Protein AF-A0A5C8TY42-F1 (afdb_monomer)

Structure (mmCIF, N/CA/C/O backbone):
data_AF-A0A5C8TY42-F1
#
_entry.id   AF-A0A5C8TY42-F1
#
loop_
_atom_site.group_PDB
_atom_site.id
_atom_site.type_symbol
_atom_site.label_atom_id
_atom_site.label_alt_id
_atom_site.label_comp_id
_atom_site.label_asym_id
_atom_site.label_entity_id
_atom_site.label_seq_id
_atom_site.pdbx_PDB_ins_code
_atom_site.Cartn_x
_atom_site.Cartn_y
_atom_site.Cartn_z
_atom_site.occupancy
_atom_site.B_iso_or_equiv
_atom_site.auth_seq_id
_atom_site.auth_comp_id
_atom_site.auth_asym_id
_atom_site.auth_atom_id
_atom_site.pdbx_PDB_model_num
ATOM 1 N N . MET A 1 1 ? -44.301 -8.709 61.300 1.00 46.31 1 MET A N 1
ATOM 2 C CA . MET A 1 1 ? -43.090 -7.958 60.906 1.00 46.31 1 MET A CA 1
ATOM 3 C C . MET A 1 1 ? -42.100 -8.945 60.313 1.00 46.31 1 MET A C 1
ATOM 5 O O . MET A 1 1 ? -41.572 -9.723 61.085 1.00 46.31 1 MET A O 1
ATOM 9 N N . HIS A 1 2 ? -41.909 -8.982 58.994 1.00 41.03 2 HIS A N 1
ATOM 10 C CA . HIS A 1 2 ? -40.754 -9.615 58.337 1.00 41.03 2 HIS A CA 1
ATOM 11 C C . HIS A 1 2 ? -40.583 -8.913 56.986 1.00 41.03 2 HIS A C 1
ATOM 13 O O . HIS A 1 2 ? -41.325 -9.154 56.037 1.00 41.03 2 HIS A O 1
ATOM 19 N N . THR A 1 3 ? -39.679 -7.940 56.950 1.00 51.12 3 THR A N 1
ATOM 20 C CA . THR A 1 3 ? -39.299 -7.193 55.751 1.00 51.12 3 THR A CA 1
ATOM 21 C C . THR A 1 3 ? -38.342 -8.044 54.928 1.00 51.12 3 THR A C 1
ATOM 23 O O . THR A 1 3 ? -37.224 -8.316 55.360 1.00 51.12 3 THR A O 1
ATOM 26 N N . GLY A 1 4 ? -38.797 -8.478 53.752 1.00 46.44 4 GLY A N 1
ATOM 27 C CA . GLY A 1 4 ? -37.979 -9.177 52.766 1.00 46.44 4 GLY A CA 1
ATOM 28 C C . GLY A 1 4 ? -36.892 -8.257 52.217 1.00 46.44 4 GLY A C 1
ATOM 29 O O . GLY A 1 4 ? -37.176 -7.284 51.520 1.00 46.44 4 GLY A O 1
ATOM 30 N N . PHE A 1 5 ? -35.648 -8.574 52.556 1.00 51.56 5 PHE A N 1
ATOM 31 C CA . PHE A 1 5 ? -34.449 -7.902 52.078 1.00 51.56 5 PHE A CA 1
ATOM 32 C C . PHE A 1 5 ? -34.251 -8.255 50.594 1.00 51.56 5 PHE A C 1
ATOM 34 O O . PHE A 1 5 ? -33.936 -9.395 50.251 1.00 51.56 5 PHE A O 1
ATOM 41 N N . ARG A 1 6 ? -34.494 -7.297 49.690 1.00 51.44 6 ARG A N 1
ATOM 42 C CA . ARG A 1 6 ? -34.164 -7.444 48.266 1.00 51.44 6 ARG A CA 1
ATOM 43 C C . ARG A 1 6 ? -32.642 -7.442 48.127 1.00 51.44 6 ARG A C 1
ATOM 45 O O . ARG A 1 6 ? -32.003 -6.414 48.321 1.00 51.44 6 ARG A O 1
ATOM 52 N N . SER A 1 7 ? -32.090 -8.605 47.792 1.00 52.25 7 SER A N 1
ATOM 53 C CA . SER A 1 7 ? -30.709 -8.770 47.345 1.00 52.25 7 SER A CA 1
ATOM 54 C C . SER A 1 7 ? -30.483 -7.897 46.107 1.00 52.25 7 SER A C 1
ATOM 56 O O . SER A 1 7 ? -31.092 -8.108 45.056 1.00 52.25 7 SER A O 1
ATOM 58 N N . ILE A 1 8 ? -29.666 -6.860 46.271 1.00 55.47 8 ILE A N 1
ATOM 59 C CA . ILE A 1 8 ? -29.200 -6.005 45.185 1.00 55.47 8 ILE A CA 1
ATOM 60 C C . ILE A 1 8 ? -28.240 -6.872 44.376 1.00 55.47 8 ILE A C 1
ATOM 62 O O . ILE A 1 8 ? -27.205 -7.298 44.885 1.00 55.47 8 ILE A O 1
ATOM 66 N N . ARG A 1 9 ? -28.618 -7.181 43.133 1.00 53.31 9 ARG A N 1
ATOM 67 C CA . ARG A 1 9 ? -27.717 -7.799 42.161 1.00 53.31 9 ARG A CA 1
ATOM 68 C C . ARG A 1 9 ? -26.510 -6.875 42.011 1.00 53.31 9 ARG A C 1
ATOM 70 O O . ARG A 1 9 ? -26.625 -5.808 41.418 1.00 53.31 9 ARG A O 1
ATOM 77 N N . SER A 1 10 ? -25.384 -7.291 42.579 1.00 46.75 10 SER A N 1
ATOM 78 C CA . SER A 1 10 ? -24.060 -6.782 42.248 1.00 46.75 10 SER A CA 1
ATOM 79 C C . SER A 1 10 ? -23.792 -7.175 40.800 1.00 46.75 10 SER A C 1
ATOM 81 O O . SER A 1 10 ? -23.314 -8.269 40.529 1.00 46.75 10 SER A O 1
ATOM 83 N N . THR A 1 11 ? -24.212 -6.336 39.858 1.00 52.41 11 THR A N 1
ATOM 84 C CA . THR A 1 11 ? -23.783 -6.428 38.463 1.00 52.41 11 THR A CA 1
ATOM 85 C C . THR A 1 11 ? -22.274 -6.240 38.425 1.00 52.41 11 THR A C 1
ATOM 87 O O . THR A 1 11 ? -21.771 -5.190 38.821 1.00 52.41 11 THR A O 1
ATOM 90 N N . ASP A 1 12 ? -21.582 -7.291 37.996 1.00 50.72 12 ASP A N 1
ATOM 91 C CA . ASP A 1 12 ? -20.144 -7.378 37.772 1.00 50.72 12 ASP A CA 1
ATOM 92 C C . ASP A 1 12 ? -19.587 -6.151 37.034 1.00 50.72 12 ASP A C 1
ATOM 94 O O . ASP A 1 12 ? -19.553 -6.098 35.805 1.00 50.72 12 ASP A O 1
ATOM 98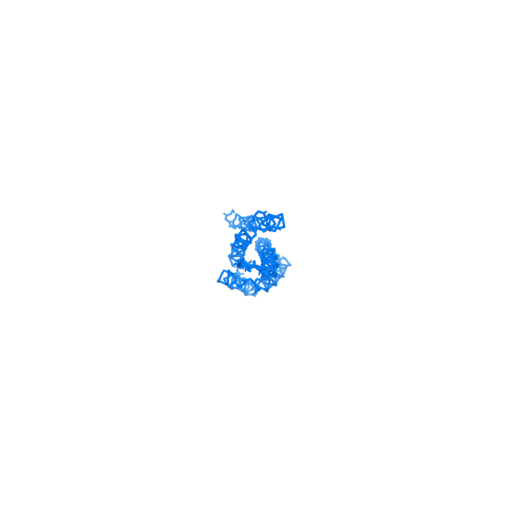 N N . MET A 1 13 ? -19.073 -5.170 37.778 1.00 50.69 13 MET A N 1
ATOM 99 C CA . MET A 1 13 ? -18.287 -4.074 37.194 1.00 50.69 13 MET A CA 1
ATOM 100 C C . MET A 1 13 ? -16.990 -4.582 36.543 1.00 50.69 13 MET A C 1
ATOM 102 O O . MET A 1 13 ? -16.458 -3.957 35.628 1.00 50.69 13 MET A O 1
ATOM 106 N N . THR A 1 14 ? -16.526 -5.763 36.948 1.00 52.53 14 THR A N 1
ATOM 107 C CA . THR A 1 14 ? -15.385 -6.480 36.370 1.00 52.53 14 THR A CA 1
ATOM 108 C C . THR A 1 14 ? -15.647 -6.963 34.937 1.00 52.53 14 THR A C 1
ATOM 110 O O . THR A 1 14 ? -14.724 -6.976 34.128 1.00 52.53 14 THR A O 1
ATOM 113 N N . SER A 1 15 ? -16.892 -7.313 34.588 1.00 54.25 15 SER A N 1
ATOM 114 C CA . SER A 1 15 ? -17.254 -7.787 33.240 1.00 54.25 15 SER A CA 1
ATOM 115 C C . SER A 1 15 ? -17.254 -6.650 32.210 1.00 54.25 15 SER A C 1
ATOM 117 O O . SER A 1 15 ? -16.733 -6.811 31.107 1.00 54.25 15 SER A O 1
ATOM 119 N N . VAL A 1 16 ? -17.758 -5.472 32.589 1.00 55.12 16 VAL A N 1
ATOM 120 C CA . VAL A 1 16 ? -17.840 -4.296 31.702 1.00 55.12 16 VAL A CA 1
ATOM 121 C C . VAL A 1 16 ? -16.464 -3.648 31.488 1.00 55.12 16 VAL A C 1
ATOM 123 O O . VAL A 1 16 ? -16.135 -3.235 30.375 1.00 55.12 16 VAL A O 1
ATOM 126 N N . ALA A 1 17 ? -15.618 -3.613 32.524 1.00 55.75 17 ALA A N 1
ATOM 127 C CA . ALA A 1 17 ? -14.243 -3.120 32.412 1.00 55.75 17 ALA A CA 1
ATOM 128 C C . ALA A 1 17 ? -13.348 -4.039 31.552 1.00 55.75 17 ALA A C 1
ATOM 130 O O . ALA A 1 17 ? -12.483 -3.552 30.825 1.00 55.75 17 ALA A O 1
ATOM 131 N N . SER A 1 18 ? -13.576 -5.360 31.593 1.00 57.09 18 SER A N 1
ATOM 132 C CA . SER A 1 18 ? -12.878 -6.327 30.730 1.00 57.09 18 SER A CA 1
ATOM 133 C C . SER A 1 18 ? -13.264 -6.153 29.258 1.00 57.09 18 SER A C 1
ATOM 135 O O . SER A 1 18 ? -12.388 -6.134 28.400 1.00 57.09 18 SER A O 1
ATOM 137 N N . SER A 1 19 ? -14.555 -5.941 28.976 1.00 66.81 19 SER A N 1
ATOM 138 C CA . SER A 1 19 ? -15.065 -5.719 27.615 1.00 66.81 19 SER A CA 1
ATOM 139 C C . SER A 1 19 ? -14.522 -4.434 26.978 1.00 66.81 19 SER A C 1
ATOM 141 O O . SER A 1 19 ? -14.170 -4.441 25.806 1.00 66.81 19 SER A O 1
ATOM 143 N N . THR A 1 20 ? -14.387 -3.344 27.738 1.00 74.12 20 THR A N 1
ATOM 144 C CA . THR A 1 20 ? -13.868 -2.059 27.220 1.00 74.12 20 THR A CA 1
ATOM 145 C C . THR A 1 20 ? -12.349 -2.042 27.040 1.00 74.12 20 THR A C 1
ATOM 147 O O . THR A 1 20 ? -11.831 -1.354 26.167 1.00 74.12 20 THR A O 1
ATOM 150 N N . ALA A 1 21 ? -11.590 -2.781 27.853 1.00 77.56 21 ALA A N 1
ATOM 151 C CA . ALA A 1 21 ? -10.150 -2.943 27.635 1.00 77.56 21 ALA A CA 1
ATOM 152 C C . ALA A 1 21 ? -9.840 -3.815 26.405 1.00 77.56 21 ALA A C 1
ATOM 154 O O . ALA A 1 21 ? -8.869 -3.553 25.696 1.00 77.56 21 ALA A O 1
ATOM 155 N N . GLU A 1 22 ? -10.664 -4.831 26.148 1.00 81.38 22 GLU A N 1
ATOM 156 C CA . GLU A 1 22 ? -10.547 -5.692 24.973 1.00 81.38 22 GLU A CA 1
ATOM 157 C C . GLU A 1 22 ? -10.923 -4.952 23.684 1.00 81.38 22 GLU A C 1
ATOM 159 O O . GLU A 1 22 ? -10.136 -4.976 22.740 1.00 81.38 22 GLU A O 1
ATOM 164 N N . CYS A 1 23 ? -12.031 -4.197 23.675 1.00 79.56 23 CYS A N 1
ATOM 165 C CA . CYS A 1 23 ? -12.398 -3.321 22.553 1.00 79.56 23 CYS A CA 1
ATOM 166 C C . CYS A 1 23 ? -11.260 -2.356 22.179 1.00 79.56 23 CYS A C 1
ATOM 168 O O . CYS A 1 23 ? -10.870 -2.324 21.013 1.00 79.56 23 CYS A O 1
ATOM 170 N N . ARG A 1 24 ? -10.639 -1.700 23.171 1.00 79.88 24 ARG A N 1
ATOM 171 C CA . ARG A 1 24 ? -9.480 -0.807 22.964 1.00 79.88 24 ARG A CA 1
ATOM 172 C C . ARG A 1 24 ? -8.287 -1.500 22.341 1.00 79.88 24 ARG A C 1
ATOM 174 O O . ARG A 1 24 ? -7.649 -0.960 21.443 1.00 79.88 24 ARG A O 1
ATOM 181 N N . ARG A 1 25 ? -7.960 -2.702 22.819 1.00 85.38 25 ARG A N 1
ATOM 182 C CA . ARG A 1 25 ? -6.831 -3.467 22.279 1.00 85.38 25 ARG A CA 1
ATOM 183 C C . ARG A 1 25 ? -7.065 -3.832 20.817 1.00 85.38 25 ARG A C 1
ATOM 185 O O . ARG A 1 25 ? -6.138 -3.750 20.020 1.00 85.38 25 ARG A O 1
ATOM 192 N N . VAL A 1 26 ? -8.286 -4.232 20.476 1.00 86.38 26 VAL A N 1
ATOM 193 C CA . VAL A 1 26 ? -8.629 -4.583 19.099 1.00 86.38 26 VAL A CA 1
ATOM 194 C C . VAL A 1 26 ? -8.660 -3.335 18.213 1.00 86.38 26 VAL A C 1
ATOM 196 O O . VAL A 1 26 ? -8.085 -3.371 17.133 1.00 86.38 26 VAL A O 1
ATOM 199 N N . ALA A 1 27 ? -9.225 -2.213 18.669 1.00 84.81 27 ALA A N 1
ATOM 200 C CA . ALA A 1 27 ? -9.188 -0.949 17.928 1.00 84.81 27 ALA A CA 1
ATOM 201 C C . ALA A 1 27 ? -7.747 -0.501 17.628 1.00 84.81 27 ALA A C 1
ATOM 203 O O . ALA A 1 27 ? -7.421 -0.215 16.480 1.00 84.81 27 ALA A O 1
ATOM 204 N N . ALA A 1 28 ? -6.852 -0.556 18.619 1.00 86.00 28 ALA A N 1
ATOM 205 C CA . ALA A 1 28 ? -5.435 -0.250 18.422 1.00 86.00 28 ALA A CA 1
ATOM 206 C C . ALA A 1 28 ? -4.759 -1.175 17.391 1.00 86.00 28 ALA A C 1
ATOM 208 O O . ALA A 1 28 ? -3.951 -0.714 16.589 1.00 86.00 28 ALA A O 1
ATOM 209 N N . ALA A 1 29 ? -5.109 -2.465 17.368 1.00 89.69 29 ALA A N 1
ATOM 210 C CA . ALA A 1 29 ? -4.597 -3.385 16.354 1.00 89.69 29 ALA A CA 1
ATOM 211 C C . ALA A 1 29 ? -5.100 -3.044 14.942 1.00 89.69 29 ALA A C 1
ATOM 213 O O . ALA A 1 29 ? -4.344 -3.155 13.984 1.00 89.69 29 ALA A O 1
ATOM 214 N N . HIS A 1 30 ? -6.344 -2.574 14.806 1.00 89.44 30 HIS A N 1
ATOM 215 C CA . HIS A 1 30 ? -6.851 -2.083 13.525 1.00 89.44 30 HIS A CA 1
ATOM 216 C C . HIS A 1 30 ? -6.116 -0.832 13.038 1.00 89.44 30 HIS A C 1
ATOM 218 O O . HIS A 1 30 ? -5.870 -0.722 11.842 1.00 89.44 30 HIS A O 1
ATOM 224 N N . VAL A 1 31 ? -5.735 0.084 13.934 1.00 88.31 31 VAL A N 1
ATOM 225 C CA . VAL A 1 31 ? -4.924 1.261 13.566 1.00 88.31 31 VAL A CA 1
ATOM 226 C C . VAL A 1 31 ? -3.572 0.838 13.034 1.00 88.31 31 VAL A C 1
ATOM 228 O O . VAL A 1 31 ? -3.135 1.323 11.994 1.00 88.31 31 VAL A O 1
ATOM 231 N N . GLU A 1 32 ? -2.906 -0.069 13.745 1.00 91.50 32 GLU A N 1
ATOM 232 C CA . GLU A 1 32 ? -1.592 -0.536 13.331 1.00 91.50 32 GLU A CA 1
ATOM 233 C C . GLU A 1 32 ? -1.671 -1.252 11.980 1.00 91.50 32 GLU A C 1
ATOM 235 O O . GLU A 1 32 ? -0.927 -0.911 11.065 1.00 91.50 32 GLU A O 1
ATOM 240 N N . ALA A 1 33 ? -2.650 -2.141 11.797 1.00 91.31 33 ALA A N 1
ATOM 241 C CA . ALA A 1 33 ? -2.915 -2.775 10.509 1.00 91.31 33 ALA A CA 1
ATOM 242 C C . ALA A 1 33 ? -3.180 -1.745 9.394 1.00 91.31 33 ALA A C 1
ATOM 244 O O . ALA A 1 33 ? -2.586 -1.828 8.319 1.00 91.31 33 ALA 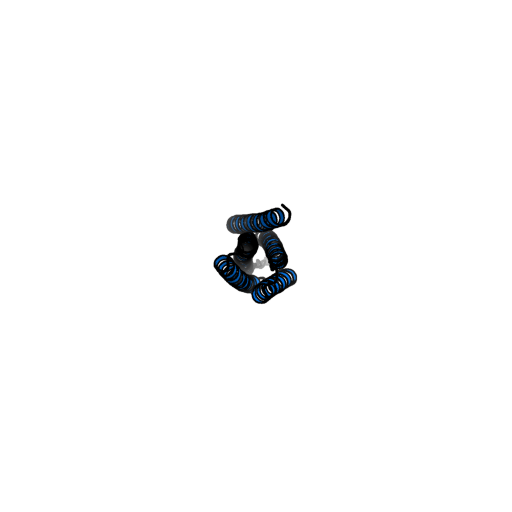A O 1
ATOM 245 N N . ALA A 1 34 ? -4.014 -0.732 9.651 1.00 89.25 34 ALA A N 1
ATOM 246 C CA . ALA A 1 34 ? -4.295 0.350 8.708 1.00 89.25 34 ALA A CA 1
ATOM 247 C C . ALA A 1 34 ? -3.022 1.115 8.303 1.00 89.25 34 ALA A C 1
ATOM 249 O O . ALA A 1 34 ? -2.806 1.376 7.120 1.00 89.25 34 ALA A O 1
ATOM 250 N N . ARG A 1 35 ? -2.149 1.440 9.263 1.00 90.31 35 ARG A N 1
ATOM 251 C CA . ARG A 1 35 ? -0.872 2.119 8.997 1.00 90.31 35 ARG A CA 1
ATOM 252 C C . ARG A 1 35 ? 0.063 1.273 8.145 1.00 90.31 35 ARG A C 1
ATOM 254 O O . ARG A 1 35 ? 0.606 1.789 7.172 1.00 90.31 35 ARG A O 1
ATOM 261 N N . GLN A 1 36 ? 0.234 -0.002 8.492 1.00 94.19 36 GLN A N 1
ATOM 262 C CA . GLN A 1 36 ? 1.1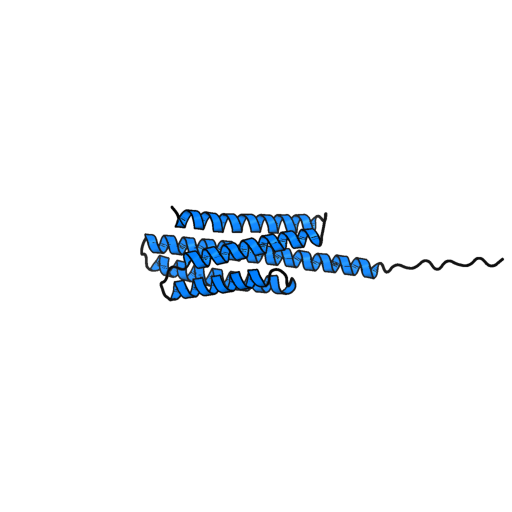27 -0.893 7.752 1.00 94.19 36 GLN A CA 1
ATOM 263 C C . GLN A 1 36 ? 0.611 -1.139 6.331 1.00 94.19 36 GLN A C 1
ATOM 265 O O . GLN A 1 36 ? 1.377 -1.094 5.374 1.00 94.19 36 GLN A O 1
ATOM 270 N N . HIS A 1 37 ? -0.704 -1.295 6.157 1.00 92.06 37 HIS A N 1
ATOM 271 C CA . HIS A 1 37 ? -1.302 -1.390 4.827 1.00 92.06 37 HIS A CA 1
ATOM 272 C C . HIS A 1 37 ? -1.139 -0.099 4.012 1.00 92.06 37 HIS A C 1
ATOM 274 O O . HIS A 1 37 ? -0.872 -0.178 2.817 1.00 92.06 37 HIS A O 1
ATOM 280 N N . ALA A 1 38 ? -1.225 1.083 4.625 1.00 90.44 38 ALA A N 1
ATOM 281 C CA . ALA A 1 38 ? -0.933 2.328 3.917 1.00 90.44 38 ALA A CA 1
ATOM 282 C C . ALA A 1 38 ? 0.543 2.442 3.511 1.00 90.44 38 ALA A C 1
ATOM 284 O O . ALA A 1 38 ? 0.827 2.833 2.386 1.00 90.44 38 ALA A O 1
ATOM 285 N N . ALA A 1 39 ? 1.475 2.054 4.387 1.00 91.00 39 ALA A N 1
ATOM 286 C CA . ALA A 1 39 ? 2.901 2.026 4.061 1.00 91.00 39 ALA A CA 1
ATOM 287 C C . ALA A 1 39 ? 3.207 1.060 2.901 1.00 91.00 39 ALA A C 1
ATOM 289 O O . ALA A 1 39 ? 3.965 1.407 1.999 1.00 91.00 39 ALA A O 1
ATOM 290 N N . ALA A 1 40 ? 2.571 -0.115 2.879 1.00 92.06 40 ALA A N 1
ATOM 291 C CA . ALA A 1 40 ? 2.684 -1.058 1.768 1.00 92.06 40 ALA A CA 1
ATOM 292 C C . ALA A 1 40 ? 2.099 -0.493 0.461 1.00 92.06 40 ALA A C 1
ATOM 294 O O . ALA A 1 40 ? 2.696 -0.659 -0.601 1.00 92.06 40 ALA A O 1
ATOM 295 N N . ALA A 1 41 ? 0.963 0.212 0.522 1.00 89.62 41 ALA A N 1
ATOM 296 C CA . ALA A 1 41 ? 0.388 0.869 -0.651 1.00 89.62 41 ALA A CA 1
ATOM 297 C C . ALA A 1 41 ? 1.313 1.956 -1.223 1.00 89.62 41 ALA A C 1
ATOM 299 O O . ALA A 1 41 ? 1.537 1.977 -2.434 1.00 89.62 41 ALA A O 1
ATOM 300 N N . ASP A 1 42 ? 1.876 2.806 -0.358 1.00 90.56 42 ASP A N 1
ATOM 301 C CA . ASP A 1 42 ? 2.833 3.850 -0.739 1.00 90.56 42 ASP A CA 1
ATOM 302 C C . ASP A 1 42 ? 4.092 3.222 -1.369 1.00 90.56 42 ASP A C 1
ATOM 304 O O . ASP A 1 42 ? 4.517 3.638 -2.444 1.00 90.56 42 ASP A O 1
ATOM 308 N N . ALA A 1 43 ? 4.637 2.158 -0.764 1.00 93.00 43 ALA A N 1
ATOM 309 C CA . ALA A 1 43 ? 5.806 1.451 -1.289 1.00 93.00 43 ALA A CA 1
ATOM 310 C C . ALA A 1 43 ? 5.552 0.840 -2.678 1.00 93.00 43 ALA A C 1
ATOM 312 O O . ALA A 1 43 ? 6.390 0.959 -3.570 1.00 93.00 43 ALA A O 1
ATOM 313 N N . HIS A 1 44 ? 4.382 0.231 -2.895 1.00 92.38 44 HIS A N 1
ATOM 314 C CA . HIS A 1 44 ? 4.008 -0.287 -4.211 1.00 92.38 44 HIS A CA 1
ATOM 315 C C . HIS 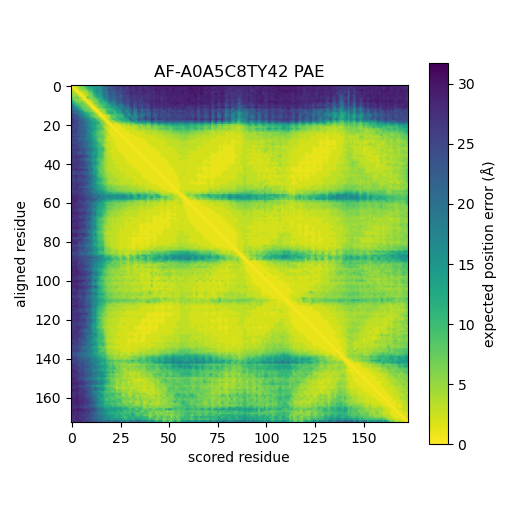A 1 44 ? 3.826 0.815 -5.258 1.00 92.38 44 HIS A C 1
ATOM 317 O O . HIS A 1 44 ? 4.213 0.621 -6.410 1.00 92.38 44 HIS A O 1
ATOM 323 N N . ALA A 1 45 ? 3.270 1.968 -4.879 1.00 89.81 45 ALA A N 1
ATOM 324 C CA . ALA A 1 45 ? 3.167 3.106 -5.784 1.00 89.81 45 ALA A CA 1
ATOM 325 C C . ALA A 1 45 ? 4.554 3.624 -6.191 1.00 89.81 45 ALA A C 1
ATOM 327 O O . ALA A 1 45 ? 4.819 3.761 -7.385 1.00 89.81 45 ALA A O 1
ATOM 328 N N . THR A 1 46 ? 5.463 3.806 -5.226 1.00 90.88 46 THR A N 1
ATOM 329 C CA . THR A 1 46 ? 6.851 4.211 -5.490 1.00 90.88 46 THR A CA 1
ATOM 330 C C . THR A 1 46 ? 7.583 3.204 -6.376 1.00 90.88 46 THR A C 1
ATOM 332 O O . THR A 1 46 ? 8.203 3.603 -7.357 1.00 90.88 46 THR A O 1
ATOM 335 N N . ALA A 1 47 ? 7.473 1.899 -6.104 1.00 91.69 47 ALA A N 1
ATOM 336 C CA . ALA A 1 47 ? 8.111 0.877 -6.934 1.00 91.69 47 ALA A CA 1
ATOM 337 C C . ALA A 1 47 ? 7.635 0.949 -8.397 1.00 91.69 47 ALA A C 1
ATOM 339 O O . ALA A 1 47 ? 8.435 0.874 -9.329 1.00 91.69 47 ALA A O 1
ATOM 340 N N . ALA A 1 48 ? 6.337 1.155 -8.622 1.00 89.12 48 ALA A N 1
ATOM 341 C CA . ALA A 1 48 ? 5.796 1.275 -9.970 1.00 89.12 48 ALA A CA 1
ATOM 342 C C . ALA A 1 48 ? 6.224 2.566 -10.695 1.00 89.12 48 ALA A C 1
ATOM 344 O O . ALA A 1 48 ? 6.441 2.531 -11.909 1.00 89.12 48 ALA A O 1
ATOM 345 N N . GLU A 1 49 ? 6.361 3.684 -9.974 1.00 89.38 49 GLU A N 1
ATOM 346 C CA . GLU A 1 49 ? 6.930 4.932 -10.504 1.00 89.38 49 GLU A CA 1
ATOM 347 C C . GLU A 1 49 ? 8.392 4.733 -10.920 1.00 89.38 49 GLU A C 1
ATOM 349 O O . GLU A 1 49 ? 8.755 5.057 -12.050 1.00 89.38 49 GLU A O 1
ATOM 354 N N . MET A 1 50 ? 9.202 4.093 -10.074 1.00 91.44 50 MET A N 1
ATOM 355 C CA . MET A 1 50 ? 10.601 3.791 -10.391 1.00 91.44 50 MET A CA 1
ATOM 356 C C . MET A 1 50 ? 10.725 2.877 -11.616 1.00 91.44 50 MET A C 1
ATOM 358 O O . MET A 1 50 ? 11.553 3.129 -12.486 1.00 91.44 50 MET A O 1
ATOM 362 N N . HIS A 1 51 ? 9.855 1.869 -11.764 1.00 90.19 51 HIS A N 1
ATOM 363 C CA . HIS A 1 51 ? 9.807 1.035 -12.977 1.00 90.19 51 HIS A CA 1
ATOM 364 C C . HIS A 1 51 ? 9.423 1.824 -14.235 1.00 90.19 51 HIS A C 1
ATOM 366 O O . HIS A 1 51 ? 9.899 1.526 -15.334 1.00 90.19 51 HIS A O 1
ATOM 372 N N . PHE A 1 52 ? 8.566 2.838 -14.107 1.00 88.25 52 PHE A N 1
ATOM 373 C CA . PHE A 1 52 ? 8.228 3.724 -15.218 1.00 88.25 52 PHE A CA 1
ATOM 374 C C . PHE A 1 52 ? 9.414 4.602 -15.627 1.00 88.25 52 PHE A C 1
ATOM 376 O O . PHE A 1 52 ? 9.727 4.667 -16.818 1.00 88.25 52 PHE A O 1
ATOM 383 N N . GLU A 1 53 ? 10.088 5.226 -14.662 1.00 88.50 53 GLU A N 1
ATOM 384 C CA . GLU A 1 53 ? 11.280 6.053 -14.885 1.00 88.50 53 GLU A CA 1
ATOM 385 C C . GLU A 1 53 ? 12.419 5.227 -15.495 1.00 88.50 53 GLU A C 1
ATOM 387 O O . GLU A 1 53 ? 12.922 5.548 -16.576 1.00 88.50 53 GLU A O 1
ATOM 392 N N . ALA A 1 54 ? 12.731 4.079 -14.887 1.00 88.75 54 ALA A N 1
ATOM 393 C CA . ALA A 1 54 ? 13.769 3.168 -15.352 1.00 88.75 54 ALA A CA 1
ATOM 394 C C . ALA A 1 54 ? 13.529 2.690 -16.792 1.00 88.75 54 ALA A C 1
ATOM 396 O O . ALA A 1 54 ? 14.477 2.461 -17.551 1.00 88.75 54 ALA A O 1
ATOM 397 N N . ARG A 1 55 ? 12.264 2.522 -17.202 1.00 86.12 55 ARG A N 1
ATOM 398 C CA . ARG A 1 55 ? 11.910 2.121 -18.570 1.00 86.12 55 ARG A CA 1
ATOM 399 C C . ARG A 1 55 ? 12.027 3.267 -19.578 1.00 86.12 55 ARG A C 1
ATOM 401 O O . ARG A 1 55 ? 12.344 2.993 -20.736 1.00 86.12 55 ARG A O 1
ATOM 408 N N . GLN A 1 56 ? 11.752 4.510 -19.182 1.00 85.25 56 GLN A N 1
ATOM 409 C CA . GLN A 1 56 ? 11.891 5.672 -20.069 1.00 85.25 56 GLN A CA 1
ATOM 410 C C . GLN A 1 56 ? 13.351 5.983 -20.384 1.00 85.25 56 GLN A C 1
ATOM 412 O O . GLN A 1 56 ? 13.689 6.207 -21.548 1.00 85.25 56 GLN A O 1
ATOM 417 N N . ASP A 1 57 ? 14.203 5.954 -19.362 1.00 82.81 57 ASP A N 1
ATOM 418 C CA . ASP A 1 57 ? 15.610 6.322 -19.502 1.00 82.81 57 ASP A CA 1
ATOM 419 C C . ASP A 1 57 ? 16.466 5.155 -20.014 1.00 82.81 57 ASP A C 1
ATOM 421 O O . ASP A 1 57 ? 17.506 5.367 -20.644 1.00 82.81 57 ASP A O 1
ATOM 425 N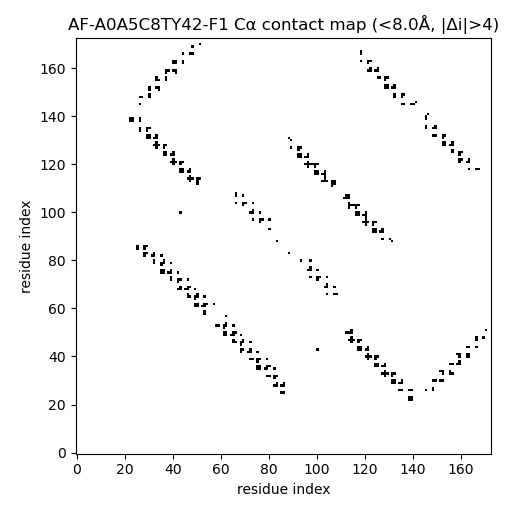 N . GLY A 1 58 ? 16.010 3.913 -19.801 1.00 80.75 58 GLY A N 1
ATOM 426 C CA . GLY A 1 58 ? 16.732 2.703 -20.198 1.00 80.75 58 GLY A CA 1
ATOM 427 C C . GLY A 1 58 ? 18.052 2.513 -19.445 1.00 80.75 58 GLY A C 1
ATOM 428 O O . GLY A 1 58 ? 18.922 1.779 -19.920 1.00 80.75 58 GLY A O 1
ATOM 429 N N . ASP A 1 59 ? 18.211 3.192 -18.307 1.00 90.12 59 ASP A N 1
ATOM 430 C CA . ASP A 1 59 ? 19.380 3.109 -17.440 1.00 90.12 59 ASP A CA 1
ATOM 431 C C . ASP A 1 59 ? 19.338 1.811 -16.622 1.00 90.12 59 ASP A C 1
ATOM 433 O O . ASP A 1 59 ? 18.354 1.512 -15.945 1.00 90.12 59 ASP A O 1
ATOM 437 N N . ALA A 1 60 ? 20.414 1.029 -16.695 1.00 87.12 60 ALA A N 1
ATOM 438 C CA . ALA A 1 60 ? 20.530 -0.227 -15.967 1.00 87.12 60 ALA A CA 1
ATOM 439 C C . ALA A 1 60 ? 20.597 -0.018 -14.447 1.00 87.12 60 ALA A C 1
ATOM 441 O O . ALA A 1 60 ? 20.121 -0.878 -13.708 1.00 87.12 60 ALA A O 1
ATOM 442 N N . ASP A 1 61 ? 21.142 1.110 -13.986 1.00 92.38 61 ASP A N 1
ATOM 443 C CA . ASP A 1 61 ? 21.210 1.420 -12.558 1.00 92.38 61 ASP A CA 1
ATOM 444 C C . ASP A 1 61 ? 19.801 1.724 -12.019 1.00 92.38 61 ASP A C 1
ATOM 446 O O . ASP A 1 61 ? 19.407 1.179 -10.990 1.00 92.38 61 ASP A O 1
ATOM 450 N N . LEU A 1 62 ? 18.977 2.459 -12.780 1.00 89.94 62 LEU A N 1
ATOM 451 C CA . LEU A 1 62 ? 17.570 2.705 -12.426 1.00 89.94 62 LEU A CA 1
ATOM 452 C C . LEU A 1 62 ? 16.725 1.422 -12.433 1.00 89.94 62 LEU A C 1
ATOM 454 O O . LEU A 1 62 ? 15.806 1.284 -11.630 1.00 89.94 62 LEU A O 1
ATOM 458 N N . GLN A 1 63 ? 17.027 0.464 -13.316 1.00 90.00 63 GLN A N 1
ATOM 459 C CA . GLN A 1 63 ? 16.348 -0.839 -13.324 1.00 90.00 63 GLN A CA 1
ATOM 460 C C . GLN A 1 63 ? 16.649 -1.644 -12.053 1.00 90.00 63 GLN A C 1
ATOM 462 O O . GLN A 1 63 ? 15.744 -2.266 -11.500 1.00 90.00 63 GLN A O 1
ATOM 467 N N . LEU A 1 64 ? 17.895 -1.608 -11.568 1.00 91.94 64 LEU A N 1
ATOM 468 C CA . LEU A 1 64 ? 18.268 -2.240 -10.300 1.00 91.94 64 LEU A CA 1
ATOM 469 C C . LEU A 1 64 ? 17.581 -1.553 -9.113 1.00 91.94 64 LEU A C 1
ATOM 471 O O . LEU A 1 64 ? 17.013 -2.235 -8.265 1.00 91.94 64 LEU A O 1
ATOM 475 N N . GLU A 1 65 ? 17.553 -0.219 -9.086 1.00 95.06 65 GLU A N 1
ATOM 476 C CA . GLU A 1 65 ? 16.852 0.533 -8.036 1.00 95.06 65 GLU A CA 1
ATOM 477 C C . GLU A 1 65 ? 15.341 0.234 -8.017 1.00 95.06 65 GLU A C 1
ATOM 479 O O . GLU A 1 65 ? 14.749 0.070 -6.950 1.00 95.06 65 GLU A O 1
ATOM 484 N N . ALA A 1 66 ? 14.707 0.099 -9.187 1.00 91.31 66 ALA A N 1
ATOM 485 C CA . ALA A 1 66 ? 13.297 -0.276 -9.288 1.00 91.31 66 ALA A CA 1
ATOM 486 C C . ALA A 1 66 ? 13.029 -1.719 -8.809 1.00 91.31 66 ALA A C 1
ATOM 488 O O . ALA A 1 66 ? 11.996 -1.997 -8.187 1.00 91.31 66 ALA A O 1
ATOM 489 N N . GLN A 1 67 ? 13.959 -2.647 -9.056 1.00 92.69 67 GLN A N 1
ATOM 490 C CA . GLN A 1 67 ? 13.893 -4.010 -8.517 1.00 92.69 67 GLN A CA 1
ATOM 491 C C . GLN A 1 67 ? 14.023 -4.023 -6.988 1.00 92.69 67 GLN A C 1
ATOM 493 O O . GLN A 1 67 ? 13.208 -4.663 -6.322 1.00 92.69 67 GLN A O 1
ATOM 498 N N . ASP A 1 68 ? 14.969 -3.267 -6.427 1.00 95.38 68 ASP A N 1
ATOM 499 C CA . ASP A 1 68 ? 15.127 -3.130 -4.974 1.00 95.38 68 ASP A CA 1
ATOM 500 C C . ASP A 1 68 ? 13.851 -2.556 -4.332 1.00 95.38 68 ASP A C 1
ATOM 502 O O . ASP A 1 68 ? 13.339 -3.107 -3.355 1.00 95.38 68 ASP A O 1
ATOM 506 N N . ALA A 1 69 ? 13.248 -1.532 -4.946 1.00 93.88 69 ALA A N 1
ATOM 507 C CA . ALA A 1 69 ? 11.968 -0.980 -4.500 1.00 93.88 69 ALA A CA 1
ATOM 508 C C . ALA A 1 69 ? 10.820 -2.008 -4.542 1.00 93.88 69 ALA A C 1
ATOM 510 O O . ALA A 1 69 ? 9.921 -1.984 -3.698 1.00 93.88 69 ALA A O 1
ATOM 511 N N . SER A 1 70 ? 10.854 -2.945 -5.495 1.00 93.62 70 SER A N 1
ATOM 512 C CA . SER A 1 70 ? 9.867 -4.031 -5.588 1.00 93.62 70 SER A CA 1
ATOM 513 C C . SER A 1 70 ? 10.000 -5.004 -4.415 1.00 93.62 70 SER A C 1
ATOM 515 O O . SER A 1 70 ? 8.993 -5.399 -3.820 1.00 93.62 70 SER A O 1
ATOM 517 N N . ALA A 1 71 ? 11.237 -5.359 -4.053 1.00 94.19 71 ALA A N 1
ATOM 518 C CA . ALA A 1 71 ? 11.527 -6.211 -2.904 1.00 94.19 71 ALA A CA 1
ATOM 519 C C . ALA A 1 71 ? 11.126 -5.536 -1.581 1.00 94.19 71 ALA A C 1
ATOM 521 O O . ALA A 1 71 ? 10.500 -6.170 -0.726 1.00 94.19 71 ALA A O 1
ATOM 522 N N . ASP A 1 72 ? 11.408 -4.240 -1.439 1.00 96.56 72 ASP A N 1
ATOM 523 C CA . ASP A 1 72 ? 10.991 -3.453 -0.278 1.00 96.56 72 ASP A CA 1
ATOM 524 C C . ASP A 1 72 ? 9.464 -3.403 -0.153 1.00 96.56 72 ASP A C 1
ATOM 526 O O . ASP A 1 72 ? 8.923 -3.639 0.930 1.00 96.56 72 ASP A O 1
ATOM 530 N N . ALA A 1 73 ? 8.743 -3.173 -1.254 1.00 92.94 73 ALA A N 1
ATOM 531 C CA . ALA A 1 73 ? 7.282 -3.167 -1.251 1.00 92.94 73 ALA A CA 1
ATOM 532 C C . ALA A 1 73 ? 6.687 -4.534 -0.855 1.00 92.94 73 ALA A C 1
ATOM 534 O O . ALA A 1 73 ? 5.724 -4.599 -0.083 1.00 92.94 73 ALA A O 1
ATOM 535 N N . ALA A 1 74 ? 7.291 -5.640 -1.301 1.00 93.69 74 ALA A N 1
ATOM 536 C CA . ALA A 1 74 ? 6.903 -6.982 -0.866 1.00 93.69 74 ALA A CA 1
ATOM 537 C C . ALA A 1 74 ? 7.168 -7.211 0.635 1.00 93.69 74 ALA A C 1
ATOM 539 O O . ALA A 1 74 ? 6.329 -7.781 1.337 1.00 93.69 74 ALA A O 1
ATOM 540 N N . ALA A 1 75 ? 8.285 -6.712 1.172 1.00 95.06 75 ALA A N 1
ATOM 541 C CA . ALA A 1 75 ? 8.569 -6.781 2.606 1.00 95.06 75 ALA A CA 1
ATOM 542 C C . ALA A 1 75 ? 7.566 -5.958 3.442 1.00 95.06 75 ALA A C 1
ATOM 544 O O . ALA A 1 75 ? 7.100 -6.416 4.493 1.00 95.06 75 ALA A O 1
ATOM 545 N N . GLN A 1 76 ? 7.174 -4.773 2.957 1.00 95.50 76 GLN A N 1
ATOM 546 C CA . GLN A 1 76 ? 6.107 -3.974 3.573 1.00 95.50 76 GLN A CA 1
ATOM 547 C C . GLN A 1 76 ? 4.763 -4.708 3.536 1.00 95.50 76 GLN A C 1
ATOM 549 O O . GLN A 1 76 ? 4.035 -4.712 4.529 1.00 95.50 76 GLN A O 1
ATOM 554 N N . THR A 1 77 ? 4.458 -5.405 2.439 1.00 94.56 77 THR A N 1
ATOM 555 C CA . THR A 1 77 ? 3.270 -6.264 2.343 1.00 94.56 77 THR A CA 1
ATOM 556 C C . THR A 1 77 ? 3.279 -7.360 3.405 1.00 94.56 77 THR A C 1
ATOM 558 O O . THR A 1 77 ? 2.275 -7.538 4.098 1.00 94.56 77 THR A O 1
ATOM 561 N N . GLY A 1 78 ? 4.410 -8.047 3.599 1.00 94.19 78 GLY A N 1
ATOM 562 C CA . GLY A 1 78 ? 4.577 -9.034 4.672 1.00 94.19 78 GLY A CA 1
ATOM 563 C C . GLY A 1 78 ? 4.297 -8.444 6.058 1.00 94.19 78 GLY A C 1
ATOM 564 O O . GLY A 1 78 ? 3.503 -8.994 6.819 1.00 94.19 78 GLY A O 1
ATOM 565 N N . THR A 1 79 ? 4.852 -7.264 6.337 1.00 95.44 79 THR A N 1
ATOM 566 C CA . THR A 1 79 ? 4.639 -6.544 7.606 1.00 95.44 79 THR A CA 1
ATOM 567 C C . THR A 1 79 ? 3.166 -6.175 7.812 1.00 95.44 79 THR A C 1
ATOM 569 O O . THR A 1 79 ? 2.619 -6.320 8.907 1.00 95.44 79 THR A O 1
ATOM 572 N N . ALA A 1 80 ? 2.485 -5.740 6.752 1.00 93.06 80 ALA A N 1
ATOM 573 C CA . ALA A 1 80 ? 1.071 -5.399 6.806 1.00 93.06 80 ALA A CA 1
ATOM 574 C C . ALA A 1 80 ? 0.168 -6.625 7.019 1.00 93.06 80 ALA A C 1
ATOM 576 O O . ALA A 1 80 ? -0.813 -6.551 7.761 1.00 93.06 80 ALA A O 1
ATOM 577 N N . ILE A 1 81 ? 0.513 -7.769 6.416 1.00 92.44 81 ILE A N 1
ATOM 578 C CA . ILE A 1 81 ? -0.169 -9.048 6.657 1.00 92.44 81 ILE A CA 1
ATOM 579 C C . ILE A 1 81 ? -0.041 -9.442 8.133 1.00 92.44 81 ILE A C 1
ATOM 581 O O . ILE A 1 81 ? -1.060 -9.727 8.765 1.00 92.44 81 ILE A O 1
ATOM 585 N N . GLU A 1 82 ? 1.175 -9.409 8.686 1.00 93.19 82 GLU A N 1
ATOM 586 C CA . GLU A 1 82 ? 1.446 -9.740 10.092 1.00 93.19 82 GLU A CA 1
ATOM 587 C C . GLU A 1 82 ? 0.651 -8.842 11.054 1.00 93.19 82 GLU A C 1
ATOM 589 O O . GLU A 1 82 ? 0.017 -9.330 11.993 1.00 93.19 82 GLU A O 1
ATOM 594 N N . ALA A 1 83 ? 0.602 -7.532 10.787 1.00 90.56 83 ALA A N 1
ATOM 595 C CA . ALA A 1 83 ? -0.167 -6.579 11.591 1.00 90.56 83 ALA A CA 1
ATOM 596 C C . ALA A 1 83 ? -1.679 -6.878 11.595 1.00 90.56 83 ALA A C 1
ATOM 598 O O . ALA A 1 83 ? -2.374 -6.622 12.584 1.00 90.56 83 ALA A O 1
ATOM 599 N N . SER A 1 84 ? -2.188 -7.471 10.516 1.00 91.31 84 SER A N 1
ATOM 600 C CA . SER A 1 84 ? -3.599 -7.822 10.367 1.00 91.31 84 SER A CA 1
ATOM 601 C C . SER A 1 84 ? -3.985 -9.167 10.987 1.00 91.31 84 SER A C 1
ATOM 603 O O . SER A 1 84 ? -5.175 -9.385 11.245 1.00 91.31 84 SER A O 1
ATOM 605 N N . GLU A 1 85 ? -3.030 -10.052 11.295 1.00 88.75 85 GLU A N 1
ATOM 606 C CA . GLU A 1 85 ? -3.304 -11.395 11.838 1.00 88.75 85 GLU A CA 1
ATOM 607 C C . GLU A 1 85 ? -4.139 -11.359 13.119 1.00 88.75 85 GLU A C 1
ATOM 609 O O . GLU A 1 85 ? -5.040 -12.179 13.310 1.00 88.75 85 GLU A O 1
ATOM 614 N N . PHE A 1 86 ? -3.875 -10.375 13.981 1.00 82.75 86 PHE A N 1
ATOM 615 C CA . PHE A 1 86 ? -4.585 -10.216 15.247 1.00 82.75 86 PHE A CA 1
ATOM 616 C C . PHE A 1 86 ? -6.058 -9.828 15.058 1.00 82.75 86 PHE A C 1
ATOM 618 O O . PHE A 1 86 ? -6.901 -10.158 15.892 1.00 82.75 86 PHE A O 1
ATOM 625 N N . THR A 1 87 ? -6.377 -9.126 13.971 1.00 83.44 87 THR A N 1
ATOM 626 C CA . THR A 1 87 ? -7.731 -8.626 13.707 1.00 83.44 87 THR A CA 1
ATOM 627 C C . THR A 1 87 ? -8.614 -9.666 13.023 1.00 83.44 87 THR A C 1
ATOM 629 O O . THR A 1 87 ? -9.822 -9.693 13.248 1.00 83.44 87 THR A O 1
ATOM 632 N N . GLY A 1 88 ? -8.023 -10.536 12.193 1.00 76.38 88 GLY A N 1
ATOM 633 C CA . GLY A 1 88 ? -8.738 -11.555 11.418 1.00 76.38 88 GLY A CA 1
ATOM 634 C C . GLY A 1 88 ? -9.718 -10.998 10.375 1.00 76.38 88 GLY A C 1
ATOM 635 O O . GLY A 1 88 ? -10.409 -11.770 9.705 1.00 76.38 88 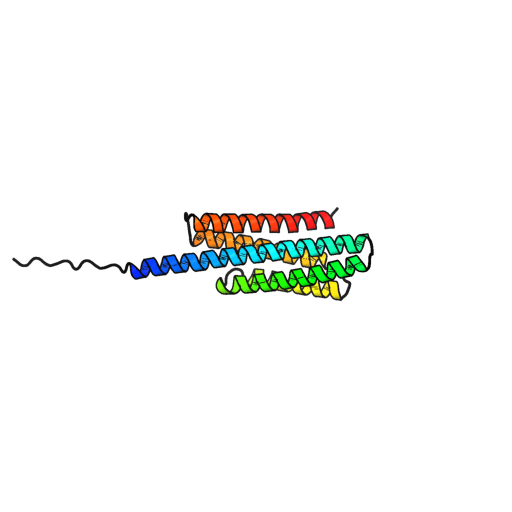GLY A O 1
ATOM 636 N N . GLU A 1 89 ? -9.794 -9.678 10.221 1.00 73.69 89 GLU A N 1
ATOM 637 C CA . GLU A 1 89 ? -10.619 -9.022 9.217 1.00 73.69 89 GLU A CA 1
ATOM 638 C C . GLU A 1 89 ? -9.868 -8.934 7.884 1.00 73.69 89 GLU A C 1
ATOM 640 O O . GLU A 1 89 ? -8.663 -9.153 7.802 1.00 73.69 89 GLU A O 1
ATOM 645 N N . CYS A 1 90 ? -10.596 -8.677 6.797 1.00 76.31 90 CYS A N 1
ATOM 646 C CA . CYS A 1 90 ? -10.004 -8.393 5.483 1.00 76.31 90 CYS A CA 1
ATOM 647 C C . CYS A 1 90 ? -9.158 -9.508 4.835 1.00 76.31 90 CYS A C 1
ATOM 649 O O . CYS A 1 90 ? -8.596 -9.266 3.771 1.00 76.31 90 CYS A O 1
ATOM 651 N N . ILE A 1 91 ? -9.140 -10.732 5.381 1.00 81.88 91 ILE A N 1
ATOM 652 C CA . ILE A 1 91 ? -8.264 -11.845 4.952 1.00 81.88 91 ILE A CA 1
ATOM 653 C C . ILE A 1 91 ? -8.227 -12.054 3.432 1.00 81.88 91 ILE A C 1
ATOM 655 O O . ILE A 1 91 ? -7.161 -12.288 2.874 1.00 81.88 91 ILE A O 1
ATOM 659 N N . LEU A 1 92 ? -9.372 -11.987 2.743 1.00 82.25 92 LEU A N 1
ATOM 660 C CA . LEU A 1 92 ? -9.403 -12.161 1.285 1.00 82.25 92 LEU A CA 1
ATOM 661 C C . LEU A 1 92 ? -8.663 -11.035 0.552 1.00 82.25 92 LEU A C 1
ATOM 663 O O . LEU A 1 92 ? -7.839 -11.319 -0.305 1.00 82.25 92 LEU A O 1
ATOM 667 N N . ALA A 1 93 ? -8.898 -9.779 0.937 1.00 79.50 93 ALA A N 1
ATOM 668 C CA . ALA A 1 93 ? -8.241 -8.631 0.315 1.00 79.50 93 ALA A CA 1
ATOM 669 C C . ALA A 1 93 ? -6.743 -8.568 0.657 1.00 79.50 93 ALA A C 1
ATOM 671 O O . ALA A 1 93 ? -5.941 -8.194 -0.187 1.00 79.50 93 ALA A O 1
ATOM 672 N N . ILE A 1 94 ? -6.366 -8.994 1.865 1.00 87.50 94 ILE A N 1
ATOM 673 C CA . ILE A 1 94 ? -4.968 -9.131 2.291 1.00 87.50 94 ILE A CA 1
ATOM 674 C C . ILE A 1 94 ? -4.247 -10.198 1.455 1.00 87.50 94 ILE A C 1
ATOM 676 O O . ILE A 1 94 ? -3.122 -9.987 1.013 1.00 87.50 94 ILE A O 1
ATOM 680 N N . ARG A 1 95 ? -4.902 -11.337 1.196 1.00 89.38 95 ARG A N 1
ATOM 681 C CA . ARG A 1 95 ? -4.356 -12.393 0.329 1.00 89.38 95 ARG A CA 1
ATOM 682 C C . ARG A 1 95 ? -4.217 -11.943 -1.116 1.00 89.38 95 ARG A C 1
ATOM 684 O O . ARG A 1 95 ? -3.226 -12.289 -1.747 1.00 89.38 95 ARG A O 1
ATOM 691 N N . ASP A 1 96 ? -5.197 -11.203 -1.628 1.00 89.12 96 ASP A N 1
ATOM 692 C CA . ASP A 1 96 ? -5.104 -10.626 -2.966 1.00 89.12 96 ASP A CA 1
ATOM 693 C C . ASP A 1 96 ? -3.930 -9.644 -3.047 1.00 89.12 96 ASP A C 1
ATOM 695 O O . ASP A 1 96 ? -3.126 -9.771 -3.961 1.00 89.12 96 ASP A O 1
ATOM 699 N N . ALA A 1 97 ? -3.756 -8.762 -2.055 1.00 80.62 97 ALA A N 1
ATOM 700 C CA . ALA A 1 97 ? -2.604 -7.862 -1.987 1.00 80.62 97 ALA A CA 1
ATOM 701 C C . ALA A 1 97 ? -1.265 -8.621 -1.996 1.00 80.62 97 ALA A C 1
ATOM 703 O O . ALA A 1 97 ? -0.399 -8.309 -2.804 1.00 80.62 97 ALA A O 1
ATOM 704 N N . GLY A 1 98 ? -1.132 -9.664 -1.166 1.00 87.25 98 GLY A N 1
ATOM 705 C CA . GLY A 1 98 ? 0.065 -10.512 -1.134 1.00 87.25 98 GLY A CA 1
ATOM 706 C C . GLY A 1 98 ? 0.354 -11.190 -2.473 1.00 87.25 98 GLY A C 1
ATOM 707 O O . GLY A 1 98 ? 1.478 -11.147 -2.956 1.00 87.25 98 GLY A O 1
ATOM 708 N N . ARG A 1 99 ? -0.673 -11.753 -3.120 1.00 93.81 99 ARG A N 1
ATOM 709 C CA . ARG A 1 99 ? -0.529 -12.385 -4.439 1.00 93.81 99 ARG A CA 1
ATOM 710 C C . ARG A 1 99 ? -0.069 -11.391 -5.508 1.00 93.81 99 ARG A C 1
ATOM 712 O O . ARG A 1 99 ? 0.780 -11.747 -6.316 1.00 93.81 99 ARG A O 1
ATOM 719 N N . GLU A 1 100 ? -0.645 -10.190 -5.546 1.00 91.75 100 GLU A N 1
ATOM 720 C CA . GLU A 1 100 ? -0.238 -9.162 -6.516 1.00 91.75 100 GLU A CA 1
ATOM 721 C C . GLU A 1 100 ? 1.175 -8.624 -6.217 1.00 91.75 100 GLU A C 1
ATOM 723 O O . GLU A 1 100 ? 1.923 -8.333 -7.147 1.00 91.75 100 GLU A O 1
ATOM 728 N N . ALA A 1 101 ? 1.575 -8.538 -4.942 1.00 85.06 101 ALA A N 1
ATOM 729 C CA . ALA A 1 101 ? 2.932 -8.155 -4.550 1.00 85.06 101 ALA A CA 1
ATOM 730 C C . ALA A 1 101 ? 3.978 -9.191 -4.998 1.00 85.06 101 ALA A C 1
ATOM 732 O O . ALA A 1 101 ? 4.974 -8.818 -5.619 1.00 85.06 101 ALA A O 1
ATOM 733 N N . ASP A 1 102 ? 3.724 -10.480 -4.747 1.00 91.94 102 ASP A N 1
ATOM 734 C CA . ASP A 1 102 ? 4.589 -11.583 -5.190 1.00 91.94 102 ASP A CA 1
ATOM 735 C C . ASP A 1 102 ? 4.707 -11.621 -6.722 1.00 91.94 102 ASP A C 1
ATOM 737 O O . ASP A 1 102 ? 5.793 -11.813 -7.270 1.00 91.94 102 ASP A O 1
ATOM 741 N N . GLU A 1 103 ? 3.591 -11.405 -7.426 1.00 94.06 103 GLU A N 1
ATOM 742 C CA . GLU A 1 103 ? 3.578 -11.347 -8.888 1.00 94.06 103 GLU A CA 1
ATOM 743 C C . GLU A 1 103 ? 4.396 -10.163 -9.413 1.00 94.06 103 GLU A C 1
ATOM 745 O O . GLU A 1 103 ? 5.148 -10.323 -10.370 1.00 94.06 103 GLU A O 1
ATOM 750 N N . ALA A 1 104 ? 4.309 -8.992 -8.777 1.00 83.44 104 ALA A N 1
ATOM 751 C CA . ALA A 1 104 ? 5.099 -7.833 -9.176 1.00 83.44 104 ALA A CA 1
ATOM 752 C C . ALA A 1 104 ? 6.610 -8.079 -9.032 1.00 83.44 104 ALA A C 1
ATOM 754 O O . ALA A 1 104 ? 7.368 -7.752 -9.944 1.00 83.44 104 ALA A O 1
ATOM 755 N N . VAL A 1 105 ? 7.048 -8.713 -7.937 1.00 89.62 105 VAL A N 1
ATOM 756 C CA . VAL A 1 105 ? 8.457 -9.109 -7.759 1.00 89.62 105 VAL A CA 1
ATOM 757 C C . VAL A 1 105 ? 8.881 -10.085 -8.851 1.00 89.62 105 VAL A C 1
ATOM 759 O O . VAL A 1 105 ? 9.890 -9.855 -9.514 1.00 89.62 105 VAL A O 1
ATOM 762 N N . ARG A 1 106 ? 8.084 -11.130 -9.102 1.00 94.62 106 ARG A N 1
ATOM 763 C CA . ARG A 1 106 ? 8.380 -12.121 -10.145 1.00 94.62 106 ARG A CA 1
ATOM 764 C C . ARG A 1 106 ? 8.522 -11.470 -11.524 1.00 94.62 106 ARG A C 1
ATOM 766 O O . ARG A 1 106 ? 9.477 -11.754 -12.239 1.00 9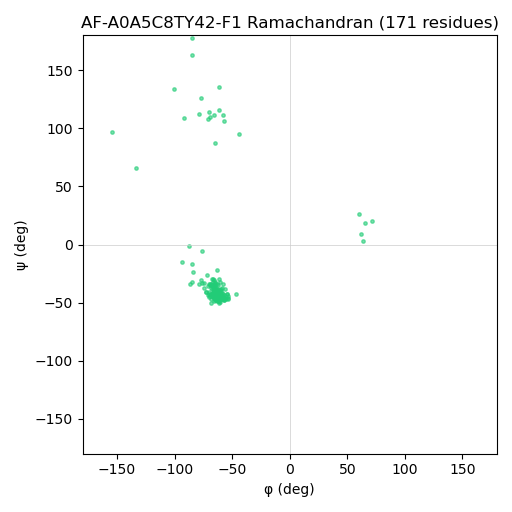4.62 106 ARG A O 1
ATOM 773 N N . LEU A 1 107 ? 7.589 -10.590 -11.896 1.00 90.88 107 LEU A N 1
ATOM 774 C CA . LEU A 1 107 ? 7.636 -9.859 -13.165 1.00 90.88 107 LEU A CA 1
ATOM 775 C C . LEU A 1 107 ? 8.910 -9.010 -13.271 1.00 90.88 107 LEU A C 1
ATOM 777 O O . LEU A 1 107 ? 9.563 -9.030 -14.312 1.00 90.88 107 LEU A O 1
ATOM 781 N N . ALA A 1 108 ? 9.295 -8.317 -12.196 1.00 83.12 108 ALA A N 1
ATOM 782 C CA . ALA A 1 108 ? 10.514 -7.512 -12.159 1.00 83.12 108 ALA A CA 1
ATOM 783 C C . ALA A 1 108 ? 11.794 -8.362 -12.304 1.00 83.12 108 ALA A C 1
ATOM 785 O O . ALA A 1 108 ? 12.722 -7.961 -13.009 1.00 83.12 108 ALA A O 1
ATOM 786 N N . GLU A 1 109 ? 11.843 -9.540 -11.672 1.00 87.06 109 GLU A N 1
ATOM 787 C CA . GLU A 1 109 ? 12.957 -10.496 -11.779 1.00 87.06 109 GLU A CA 1
ATOM 788 C C . GLU A 1 109 ? 13.069 -11.111 -13.184 1.00 87.06 109 GLU A C 1
ATOM 790 O O . GLU A 1 109 ? 14.175 -11.282 -13.703 1.00 87.06 109 GLU A O 1
ATOM 795 N N . ASP A 1 110 ? 11.931 -11.393 -13.823 1.00 91.94 110 ASP A N 1
ATOM 796 C CA . ASP A 1 110 ? 11.856 -11.929 -15.187 1.00 91.94 110 ASP A CA 1
ATOM 797 C C . ASP A 1 110 ? 12.127 -10.857 -16.270 1.00 91.94 110 ASP A C 1
ATOM 799 O O . ASP A 1 110 ? 12.232 -11.175 -17.459 1.00 91.94 110 ASP A O 1
ATOM 803 N N . GLY A 1 111 ? 12.271 -9.584 -15.878 1.00 83.94 111 GLY A N 1
ATOM 804 C CA . GLY A 1 111 ? 12.441 -8.448 -16.791 1.00 83.94 111 GLY A CA 1
ATOM 805 C C . GLY A 1 111 ? 11.165 -8.080 -17.561 1.00 83.94 111 GLY A C 1
ATOM 806 O O . GLY A 1 111 ? 11.233 -7.455 -18.623 1.00 83.94 111 GLY A O 1
ATOM 807 N N . GLU A 1 112 ? 10.005 -8.499 -17.055 1.00 91.12 112 GLU A N 1
ATOM 808 C CA . GLU A 1 112 ? 8.681 -8.090 -17.520 1.00 91.12 112 GLU A CA 1
ATOM 809 C C . GLU A 1 112 ? 8.255 -6.771 -16.845 1.00 91.12 112 GLU A C 1
ATOM 811 O O . GLU A 1 112 ? 8.999 -6.191 -16.063 1.00 91.12 112 GLU A O 1
ATOM 816 N N . ASP A 1 113 ? 7.080 -6.235 -17.191 1.00 87.69 113 ASP A N 1
ATOM 817 C CA . ASP A 1 113 ? 6.593 -4.961 -16.643 1.00 87.69 113 ASP A CA 1
ATOM 818 C C . ASP A 1 113 ? 5.726 -5.194 -15.391 1.00 87.69 113 ASP A C 1
ATOM 820 O O . ASP A 1 113 ? 4.594 -5.667 -15.531 1.00 87.69 113 ASP A O 1
ATOM 824 N N . PRO A 1 114 ? 6.199 -4.859 -14.176 1.00 91.44 114 PRO A N 1
ATOM 825 C CA . PRO A 1 114 ? 5.483 -5.153 -12.935 1.00 91.44 114 PRO A CA 1
ATOM 826 C C . PRO A 1 114 ? 4.474 -4.066 -12.533 1.00 91.44 114 PRO A C 1
ATOM 828 O O . PRO A 1 114 ? 3.797 -4.201 -11.512 1.00 91.44 114 PRO A O 1
ATOM 831 N N . ARG A 1 115 ? 4.356 -2.968 -13.296 1.00 89.75 115 ARG A N 1
ATOM 832 C CA . ARG A 1 115 ? 3.598 -1.773 -12.877 1.00 89.75 115 ARG A CA 1
ATOM 833 C C . ARG A 1 115 ? 2.121 -2.050 -12.624 1.00 89.75 115 ARG A C 1
ATOM 835 O O . ARG A 1 115 ? 1.560 -1.530 -11.658 1.00 89.75 115 ARG A O 1
ATOM 842 N N . ASP A 1 116 ? 1.490 -2.880 -13.450 1.00 89.12 116 ASP A N 1
ATOM 843 C CA . ASP A 1 116 ? 0.081 -3.238 -13.267 1.00 89.12 116 ASP A CA 1
ATOM 844 C C . ASP A 1 116 ? -0.130 -4.051 -11.979 1.00 89.12 116 ASP A C 1
ATOM 846 O O . ASP A 1 116 ? -1.081 -3.787 -11.238 1.00 89.12 116 ASP A O 1
ATOM 850 N N . ALA A 1 117 ? 0.784 -4.978 -11.671 1.00 90.25 117 ALA A N 1
ATOM 851 C CA . ALA A 1 117 ? 0.744 -5.785 -10.453 1.00 90.25 117 ALA A CA 1
ATOM 852 C C . ALA A 1 117 ? 0.978 -4.923 -9.199 1.00 90.25 117 ALA A C 1
ATOM 854 O O . ALA A 1 117 ? 0.198 -4.990 -8.248 1.00 90.25 117 ALA A O 1
ATOM 855 N N . HIS A 1 118 ? 1.956 -4.010 -9.224 1.00 91.19 118 HIS A N 1
ATOM 856 C CA . HIS A 1 118 ? 2.142 -3.026 -8.152 1.00 91.19 118 HIS A CA 1
ATOM 857 C C . HIS A 1 118 ? 0.922 -2.110 -7.970 1.00 91.19 118 HIS A C 1
ATOM 859 O O . HIS A 1 118 ? 0.478 -1.887 -6.844 1.00 91.19 118 HIS A O 1
ATOM 865 N N . THR A 1 119 ? 0.316 -1.633 -9.063 1.00 87.75 119 THR A N 1
ATOM 866 C CA . THR A 1 119 ? -0.915 -0.827 -9.000 1.00 87.75 119 THR A CA 1
ATOM 867 C C . THR A 1 119 ? -2.058 -1.616 -8.356 1.00 87.75 119 THR A C 1
ATOM 869 O O . THR A 1 119 ? -2.820 -1.076 -7.547 1.00 87.75 119 THR A O 1
ATOM 872 N N . ALA A 1 120 ? -2.207 -2.895 -8.710 1.00 88.31 120 ALA A N 1
ATOM 873 C CA . ALA A 1 120 ? -3.218 -3.770 -8.130 1.00 88.31 120 ALA A CA 1
ATOM 874 C C . ALA A 1 120 ? -2.971 -3.997 -6.629 1.00 88.31 120 ALA A C 1
ATOM 876 O O . ALA A 1 120 ? -3.897 -3.810 -5.835 1.00 88.31 120 ALA A O 1
ATOM 877 N N . ALA A 1 121 ? -1.733 -4.302 -6.228 1.00 88.81 121 ALA A N 1
ATOM 878 C CA . ALA A 1 121 ? -1.340 -4.462 -4.828 1.00 88.81 121 ALA A CA 1
ATOM 879 C C . ALA A 1 121 ? -1.635 -3.195 -4.004 1.00 88.81 121 ALA A C 1
ATOM 881 O O . ALA A 1 121 ? -2.306 -3.272 -2.969 1.00 88.81 121 ALA A O 1
ATOM 882 N N . ALA A 1 122 ? -1.250 -2.016 -4.507 1.00 89.00 122 ALA A N 1
ATOM 883 C CA . ALA A 1 122 ? -1.525 -0.733 -3.859 1.00 89.00 122 ALA A CA 1
ATOM 884 C C . ALA A 1 122 ? -3.031 -0.501 -3.638 1.00 89.00 122 ALA A C 1
ATOM 886 O O . ALA A 1 122 ? -3.455 -0.110 -2.549 1.00 89.00 122 ALA A O 1
ATOM 887 N N . ARG A 1 123 ? -3.873 -0.818 -4.632 1.00 87.50 123 ARG A N 1
ATOM 888 C CA . ARG A 1 123 ? -5.340 -0.720 -4.506 1.00 87.50 123 ARG A CA 1
ATOM 889 C C . ARG A 1 123 ? -5.914 -1.694 -3.485 1.00 87.50 123 ARG A C 1
ATOM 891 O O . ARG A 1 123 ? -6.819 -1.318 -2.738 1.00 87.50 123 ARG A O 1
ATOM 898 N N . HIS A 1 124 ? -5.428 -2.934 -3.456 1.00 90.69 124 HIS A N 1
ATOM 899 C CA . HIS A 1 124 ? -5.875 -3.910 -2.465 1.00 90.69 124 HIS A CA 1
ATOM 900 C C . HIS A 1 124 ? -5.533 -3.443 -1.054 1.00 90.69 124 HIS A C 1
ATOM 902 O O . HIS A 1 124 ? -6.405 -3.464 -0.185 1.00 90.69 124 HIS A O 1
ATOM 908 N N . HIS A 1 125 ? -4.320 -2.936 -0.842 1.00 91.19 125 HIS A N 1
ATOM 909 C CA . HIS A 1 125 ? -3.932 -2.348 0.430 1.00 91.19 125 HIS A CA 1
ATOM 910 C C . HIS A 1 125 ? -4.789 -1.139 0.804 1.00 91.19 125 HIS A C 1
ATOM 912 O O . HIS A 1 125 ? -5.353 -1.141 1.895 1.00 91.19 125 HIS A O 1
ATOM 918 N N . ALA A 1 126 ? -5.007 -0.183 -0.103 1.00 88.06 126 ALA A N 1
ATOM 919 C CA . ALA A 1 126 ? -5.895 0.958 0.136 1.00 88.06 126 ALA A CA 1
ATOM 920 C C . ALA A 1 126 ? -7.312 0.524 0.567 1.00 88.06 126 ALA A C 1
ATOM 922 O O . ALA A 1 126 ? -7.877 1.067 1.519 1.00 88.06 126 ALA A O 1
ATOM 923 N N . ALA A 1 127 ? -7.873 -0.503 -0.080 1.00 88.81 127 ALA A N 1
ATOM 924 C CA . ALA A 1 127 ? -9.174 -1.062 0.286 1.00 88.81 127 ALA A CA 1
ATOM 925 C C . ALA A 1 127 ? -9.167 -1.738 1.671 1.00 88.81 127 ALA A C 1
ATOM 927 O O . ALA A 1 127 ? -10.165 -1.684 2.391 1.00 88.81 127 ALA A O 1
ATOM 928 N N . VAL A 1 128 ? -8.058 -2.373 2.063 1.00 90.50 128 VAL A N 1
ATOM 929 C CA . VAL A 1 128 ? -7.898 -2.948 3.405 1.00 90.50 128 VAL A CA 1
ATOM 930 C C . VAL A 1 128 ? -7.816 -1.847 4.465 1.00 90.50 128 VAL A C 1
ATOM 932 O O . VAL A 1 128 ? -8.499 -1.959 5.482 1.00 90.50 128 VAL A O 1
ATOM 935 N N . VAL A 1 129 ? -7.078 -0.756 4.214 1.00 88.75 129 VAL A N 1
ATOM 936 C CA . VAL A 1 129 ? -7.016 0.397 5.133 1.00 88.75 129 VAL A CA 1
ATOM 937 C C . VAL A 1 129 ? -8.418 0.944 5.420 1.00 88.75 129 VAL A C 1
ATOM 939 O O . VAL A 1 129 ? -8.777 1.119 6.584 1.00 88.75 129 VAL A O 1
ATOM 942 N N . GLN A 1 130 ? -9.239 1.144 4.381 1.00 86.31 130 GLN A N 1
ATOM 943 C CA . GLN A 1 130 ? -10.618 1.629 4.538 1.00 86.31 130 GLN A CA 1
ATOM 944 C C . GLN A 1 130 ? -11.452 0.721 5.448 1.00 86.31 130 GLN A C 1
ATOM 946 O O . GLN A 1 130 ? -12.138 1.201 6.346 1.00 86.31 130 GLN A O 1
ATOM 951 N N . ARG A 1 131 ? -11.345 -0.599 5.282 1.00 89.25 131 ARG A N 1
ATOM 952 C CA . ARG A 1 131 ? -12.069 -1.553 6.132 1.00 89.25 131 ARG A CA 1
ATOM 953 C C . ARG A 1 131 ? -11.592 -1.538 7.581 1.00 89.25 131 ARG A C 1
ATOM 955 O O . ARG A 1 131 ? -12.409 -1.680 8.486 1.00 89.25 131 ARG A O 1
ATOM 962 N N . HIS A 1 132 ? -10.294 -1.350 7.830 1.00 89.25 132 HIS A N 1
ATOM 963 C CA . HIS A 1 132 ? -9.819 -1.181 9.204 1.00 89.25 132 HIS A CA 1
ATOM 964 C C . HIS A 1 132 ? -10.362 0.102 9.837 1.00 89.25 132 HIS A C 1
ATOM 966 O O . HIS A 1 132 ? -10.759 0.049 10.999 1.00 89.25 132 HIS A O 1
ATOM 972 N N . ALA A 1 133 ? -10.447 1.204 9.083 1.00 85.19 133 ALA A N 1
ATOM 973 C CA . ALA A 1 133 ? -11.071 2.443 9.549 1.00 85.19 133 ALA A CA 1
ATOM 974 C C . ALA A 1 133 ? -12.552 2.232 9.922 1.00 85.19 133 ALA A C 1
ATOM 976 O O . ALA A 1 133 ? -12.973 2.604 11.017 1.00 85.19 133 ALA A O 1
ATOM 977 N N . GLU A 1 134 ? -13.323 1.543 9.072 1.00 86.94 134 GLU A N 1
ATOM 978 C CA . GLU A 1 134 ? -14.723 1.180 9.355 1.00 86.94 134 GLU A CA 1
ATOM 979 C C . GLU A 1 134 ? -14.860 0.301 10.612 1.00 86.94 134 GLU A C 1
ATOM 981 O O . GLU A 1 134 ? -15.767 0.484 11.424 1.00 86.94 134 GLU A O 1
ATOM 986 N N . ALA A 1 135 ? -13.949 -0.652 10.808 1.00 87.44 135 ALA A N 1
ATOM 987 C CA . ALA A 1 135 ? -13.974 -1.550 11.959 1.00 87.44 135 ALA A CA 1
ATOM 988 C C . ALA A 1 135 ? -13.597 -0.864 13.287 1.00 87.44 135 ALA A C 1
ATOM 990 O O . ALA A 1 135 ? -14.041 -1.310 14.350 1.00 87.44 135 ALA A O 1
ATOM 991 N N . ILE A 1 136 ? -12.803 0.212 13.248 1.00 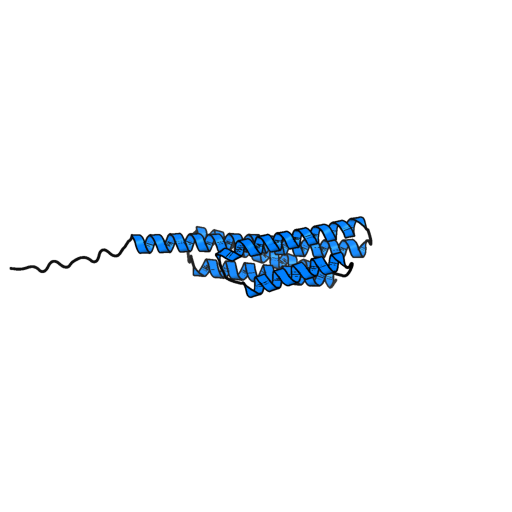85.12 136 ILE A N 1
ATOM 992 C CA . ILE A 1 136 ? -12.520 1.058 14.420 1.00 85.12 136 ILE A CA 1
ATOM 993 C C . ILE A 1 136 ? -13.803 1.772 14.862 1.00 85.12 136 ILE A C 1
ATOM 995 O O . ILE A 1 136 ? -14.171 1.673 16.034 1.00 85.12 136 ILE A O 1
ATOM 999 N N . GLU A 1 137 ? -14.526 2.387 13.917 1.00 81.25 137 GLU A N 1
ATOM 1000 C CA . GLU A 1 137 ? -15.787 3.111 14.163 1.00 81.25 137 GLU A CA 1
ATOM 1001 C C . GLU A 1 137 ? -16.824 2.241 14.889 1.00 81.25 137 GLU A C 1
ATOM 1003 O O . GLU A 1 137 ? -17.488 2.676 15.829 1.00 81.25 137 GLU A O 1
ATOM 1008 N N . VAL A 1 138 ? -16.949 0.973 14.484 1.00 84.25 138 VAL A N 1
ATOM 1009 C CA . VAL A 1 138 ? -17.915 0.040 15.084 1.00 84.25 138 VAL A CA 1
ATOM 1010 C C . VAL A 1 138 ? -17.551 -0.326 16.526 1.00 84.25 138 VAL A C 1
ATOM 1012 O O . VAL A 1 138 ? -18.444 -0.571 17.342 1.00 84.25 138 VAL A O 1
ATOM 1015 N N . ARG A 1 139 ? -16.257 -0.422 16.851 1.00 82.00 139 ARG A N 1
ATOM 1016 C CA . ARG A 1 139 ? -15.806 -0.913 18.162 1.00 82.00 139 ARG A CA 1
ATOM 1017 C C . ARG A 1 139 ? -15.736 0.171 19.218 1.00 82.00 139 ARG A C 1
ATOM 1019 O O . ARG A 1 139 ? -15.988 -0.129 20.385 1.00 82.00 139 ARG A O 1
ATOM 1026 N N . GLU A 1 140 ? -15.399 1.389 18.823 1.00 75.69 140 GLU A N 1
ATOM 1027 C CA . GLU A 1 140 ? -15.230 2.508 19.744 1.00 75.69 140 GLU A CA 1
ATOM 1028 C C . GLU A 1 140 ? -15.933 3.769 19.237 1.00 75.69 140 GLU A C 1
ATOM 1030 O O . GLU A 1 140 ? -15.280 4.768 18.934 1.00 75.69 140 GLU A O 1
ATOM 1035 N N . PRO A 1 141 ? -17.274 3.749 19.166 1.00 73.50 141 PRO A N 1
ATOM 1036 C CA . PRO A 1 141 ? -18.020 4.940 18.798 1.00 73.50 141 PRO A CA 1
ATOM 1037 C C . PRO A 1 141 ? -17.772 6.052 19.827 1.00 73.50 141 PRO A C 1
ATOM 1039 O O . PRO A 1 141 ? -17.815 5.811 21.038 1.00 73.50 141 PRO A O 1
ATOM 1042 N N . ASP A 1 142 ? -17.533 7.268 19.336 1.00 74.81 142 ASP A N 1
ATOM 1043 C CA . ASP A 1 142 ? -17.432 8.504 20.124 1.00 74.81 142 ASP A CA 1
ATOM 1044 C C . ASP A 1 142 ? -16.313 8.525 21.200 1.00 74.81 142 ASP A C 1
ATOM 1046 O O . ASP A 1 142 ? -16.427 9.221 22.214 1.00 74.81 142 ASP A O 1
ATOM 1050 N N . SER A 1 143 ? -15.229 7.754 21.027 1.00 75.62 143 SER A N 1
ATOM 1051 C CA . SER A 1 143 ? -14.051 7.804 21.913 1.00 75.62 143 SER A CA 1
ATOM 1052 C C . SER A 1 143 ? -12.914 8.625 21.300 1.00 75.62 143 SER A C 1
ATOM 1054 O O . SER A 1 143 ? -12.546 8.383 20.164 1.00 75.62 143 SER A O 1
ATOM 1056 N N . GLU A 1 144 ? -12.280 9.521 22.067 1.00 79.00 144 GLU A N 1
ATOM 1057 C CA . GLU A 1 144 ? -11.139 10.349 21.612 1.00 79.00 144 GLU A CA 1
ATOM 1058 C C . GLU A 1 144 ? -9.991 9.511 21.014 1.00 79.00 144 GLU A C 1
ATOM 1060 O O . GLU A 1 144 ? -9.512 9.786 19.920 1.00 79.00 144 GLU A O 1
ATOM 1065 N N . ASN A 1 145 ? -9.619 8.405 21.668 1.00 65.25 145 ASN A N 1
ATOM 1066 C CA . ASN A 1 145 ? -8.589 7.502 21.143 1.00 65.25 145 ASN A CA 1
ATOM 1067 C C . ASN A 1 145 ? -9.019 6.808 19.844 1.00 65.25 145 ASN A C 1
ATOM 1069 O O . ASN A 1 145 ? -8.172 6.460 19.026 1.00 65.25 145 ASN A O 1
ATOM 1073 N N . ALA A 1 146 ? -10.319 6.569 19.681 1.00 66.38 146 ALA A N 1
ATOM 1074 C CA . ALA A 1 146 ? -10.882 5.964 18.486 1.00 66.38 146 ALA A CA 1
ATOM 1075 C C . ALA A 1 146 ? -11.021 6.973 17.348 1.00 66.38 146 ALA A C 1
ATOM 1077 O O . ALA A 1 146 ? -10.832 6.613 16.194 1.00 66.38 146 ALA A O 1
ATOM 1078 N N . GLU A 1 147 ? -11.307 8.234 17.665 1.00 76.38 147 GLU A N 1
ATOM 1079 C CA . GLU A 1 147 ? -11.297 9.338 16.714 1.00 76.38 147 GLU A CA 1
ATOM 1080 C C . GLU A 1 147 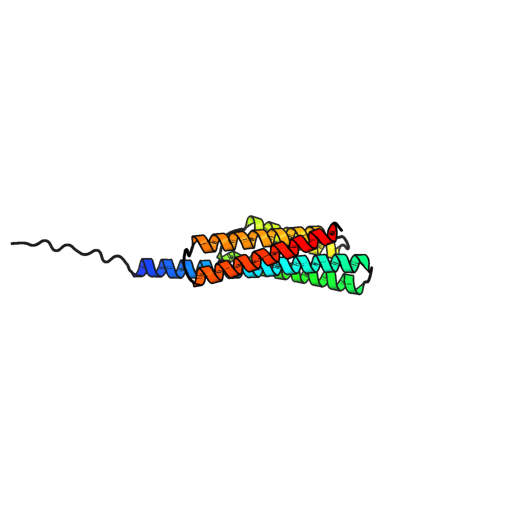? -9.890 9.566 16.164 1.00 76.38 147 GLU A C 1
ATOM 1082 O O . GLU A 1 147 ? -9.745 9.666 14.949 1.00 76.38 147 GLU A O 1
ATOM 1087 N N . ASP A 1 148 ? -8.860 9.560 17.015 1.00 73.00 148 ASP A N 1
ATOM 1088 C CA . ASP A 1 148 ? -7.459 9.662 16.588 1.00 73.00 148 ASP A CA 1
ATOM 1089 C C . ASP A 1 148 ? -7.052 8.460 15.727 1.00 73.00 148 ASP A C 1
ATOM 1091 O O . ASP A 1 148 ? -6.530 8.612 14.623 1.00 73.00 148 ASP A O 1
ATOM 1095 N N . ALA A 1 149 ? -7.360 7.254 16.208 1.00 67.62 149 ALA A N 1
ATOM 1096 C CA . ALA A 1 149 ? -7.184 5.992 15.497 1.00 67.62 149 ALA A CA 1
ATOM 1097 C C . ALA A 1 149 ? -7.846 5.990 14.109 1.00 67.62 149 ALA A C 1
ATOM 1099 O O . ALA A 1 149 ? -7.236 5.582 13.118 1.00 67.62 149 ALA A O 1
ATOM 1100 N N . ARG A 1 150 ? -9.098 6.452 14.040 1.00 75.00 150 ARG A N 1
ATOM 1101 C CA . ARG A 1 150 ? -9.892 6.550 12.816 1.00 75.00 150 ARG A CA 1
ATOM 1102 C C . ARG A 1 150 ? -9.326 7.609 11.891 1.00 75.00 150 ARG A C 1
ATOM 1104 O O . ARG A 1 150 ? -9.100 7.306 10.730 1.00 75.00 150 ARG A O 1
ATOM 1111 N N . ALA A 1 151 ? -9.068 8.816 12.386 1.00 81.75 151 ALA A N 1
ATOM 1112 C CA . ALA A 1 151 ? -8.502 9.905 11.597 1.00 81.75 151 ALA A CA 1
ATOM 1113 C C . ALA A 1 151 ? -7.149 9.508 11.001 1.00 81.75 151 ALA A C 1
ATOM 1115 O O . ALA A 1 151 ? -6.841 9.841 9.857 1.00 81.75 151 ALA A O 1
ATOM 1116 N N . GLU A 1 152 ? -6.349 8.755 11.750 1.00 77.62 152 GLU A N 1
ATOM 1117 C CA . GLU A 1 152 ? -5.083 8.244 11.262 1.00 77.62 152 GLU A CA 1
ATOM 1118 C C . GLU A 1 152 ? -5.259 7.150 10.209 1.00 77.62 152 GLU A C 1
ATOM 1120 O O . GLU A 1 152 ? -4.600 7.217 9.173 1.00 77.62 152 GLU A O 1
ATOM 1125 N N . ALA A 1 153 ? -6.175 6.201 10.414 1.00 75.75 153 ALA A N 1
ATOM 1126 C CA . ALA A 1 153 ? -6.512 5.192 9.412 1.00 75.75 153 ALA A CA 1
ATOM 1127 C C . ALA A 1 153 ? -7.111 5.818 8.135 1.00 75.75 153 ALA A C 1
ATOM 1129 O O . ALA A 1 153 ? -6.720 5.448 7.032 1.00 75.75 153 ALA A O 1
ATOM 1130 N N . GLU A 1 154 ? -7.999 6.807 8.257 1.00 80.75 154 GLU A N 1
ATOM 1131 C CA . GLU A 1 154 ? -8.579 7.571 7.144 1.00 80.75 154 GLU A CA 1
ATOM 1132 C C . GLU A 1 154 ? -7.509 8.370 6.393 1.00 80.75 154 GLU A C 1
ATOM 1134 O O . GLU A 1 154 ? -7.460 8.339 5.164 1.00 80.75 154 GLU A O 1
ATOM 1139 N N . SER A 1 155 ? -6.606 9.035 7.116 1.00 82.38 155 SER A N 1
ATOM 1140 C CA . SER A 1 155 ? -5.452 9.727 6.533 1.00 82.38 155 SER A CA 1
ATOM 1141 C C . SER A 1 155 ? -4.543 8.758 5.772 1.00 82.38 155 SER A C 1
ATOM 1143 O O . SER A 1 155 ? -4.109 9.046 4.656 1.00 82.38 155 SER A O 1
ATOM 1145 N N . ALA A 1 156 ? -4.291 7.574 6.336 1.00 73.62 156 ALA A N 1
ATOM 1146 C CA . ALA A 1 156 ? -3.541 6.516 5.670 1.00 73.62 156 ALA A CA 1
ATOM 1147 C C . ALA A 1 156 ? -4.269 5.999 4.414 1.00 73.62 156 ALA A C 1
ATOM 1149 O O . ALA A 1 156 ? -3.633 5.773 3.387 1.00 73.62 156 ALA A O 1
ATOM 1150 N N . ALA A 1 157 ? -5.599 5.880 4.465 1.00 75.94 157 ALA A N 1
ATOM 1151 C CA . ALA A 1 157 ? -6.410 5.443 3.333 1.00 75.94 157 ALA A CA 1
ATOM 1152 C C . ALA A 1 157 ? -6.372 6.460 2.187 1.00 75.94 157 ALA A C 1
ATOM 1154 O O . ALA A 1 157 ? -6.245 6.065 1.030 1.00 75.94 157 ALA A O 1
ATOM 1155 N N . LEU A 1 158 ? -6.453 7.758 2.499 1.00 80.44 158 LEU A N 1
ATOM 1156 C CA . LEU A 1 158 ? -6.355 8.831 1.508 1.00 80.44 158 LEU A CA 1
ATOM 1157 C C . LEU A 1 158 ? -4.998 8.815 0.803 1.00 80.44 158 LEU A C 1
ATOM 1159 O O . LEU A 1 158 ? -4.968 8.828 -0.423 1.00 80.44 158 LEU A O 1
ATOM 1163 N N . ARG A 1 159 ? -3.896 8.694 1.557 1.00 78.19 159 ARG A N 1
ATOM 1164 C CA . ARG A 1 159 ? -2.547 8.582 0.975 1.00 78.19 159 ARG A CA 1
ATOM 1165 C C . ARG A 1 159 ? -2.428 7.389 0.031 1.00 78.19 159 ARG A C 1
ATOM 1167 O O . ARG A 1 159 ? -1.996 7.564 -1.101 1.00 78.19 159 ARG A O 1
ATOM 1174 N N . ALA A 1 160 ? -2.913 6.220 0.448 1.00 72.06 160 ALA A N 1
ATOM 1175 C CA . ALA A 1 160 ? -2.883 5.015 -0.376 1.00 72.06 160 ALA A CA 1
ATOM 1176 C C . ALA A 1 160 ? -3.707 5.156 -1.675 1.00 72.06 160 ALA A C 1
ATOM 1178 O O . ALA A 1 160 ? -3.286 4.695 -2.738 1.00 72.06 160 ALA A O 1
ATOM 1179 N N . VAL A 1 161 ? -4.880 5.801 -1.609 1.00 76.94 161 VAL A N 1
ATOM 1180 C CA . VAL A 1 161 ? -5.710 6.084 -2.793 1.00 76.94 161 VAL A CA 1
ATOM 1181 C C . VAL A 1 161 ? -5.022 7.083 -3.722 1.00 76.94 161 VAL A C 1
ATOM 1183 O O . VAL A 1 161 ? -4.985 6.847 -4.930 1.00 76.94 161 VAL A O 1
ATOM 1186 N N . ASP A 1 162 ? -4.458 8.162 -3.178 1.00 79.50 162 ASP A N 1
ATOM 1187 C CA . ASP A 1 162 ? -3.748 9.184 -3.952 1.00 79.50 162 ASP A CA 1
ATOM 1188 C C . ASP A 1 162 ? -2.498 8.607 -4.629 1.00 79.50 162 ASP A C 1
ATOM 1190 O O . ASP A 1 162 ? -2.257 8.881 -5.807 1.00 79.50 162 ASP A O 1
ATOM 1194 N N . ALA A 1 163 ? -1.745 7.752 -3.933 1.00 71.56 163 ALA A N 1
ATOM 1195 C CA . ALA A 1 163 ? -0.576 7.061 -4.468 1.00 71.56 163 ALA A CA 1
ATOM 1196 C C . ALA A 1 163 ? -0.959 6.142 -5.645 1.00 71.56 163 ALA A C 1
ATOM 1198 O O . ALA A 1 163 ? -0.406 6.249 -6.742 1.00 71.56 163 ALA A O 1
ATOM 1199 N N . ALA A 1 164 ? -1.996 5.311 -5.478 1.00 72.50 164 ALA A N 1
ATOM 1200 C CA . ALA A 1 164 ? -2.496 4.447 -6.550 1.00 72.50 164 ALA A CA 1
ATOM 1201 C C . ALA A 1 164 ? -3.085 5.234 -7.742 1.00 72.50 164 ALA A C 1
ATOM 1203 O O . ALA A 1 164 ? -2.974 4.802 -8.893 1.00 72.50 164 ALA A O 1
ATOM 1204 N N . ALA A 1 165 ? -3.732 6.378 -7.489 1.00 76.62 165 ALA A N 1
ATOM 1205 C CA . ALA A 1 165 ? -4.305 7.231 -8.530 1.00 76.62 165 ALA A CA 1
ATOM 1206 C C . ALA A 1 165 ? -3.229 7.986 -9.325 1.00 76.62 165 ALA A C 1
ATOM 1208 O O . ALA A 1 165 ? -3.327 8.071 -10.552 1.00 76.62 165 ALA A O 1
ATOM 1209 N N . THR A 1 166 ? -2.201 8.495 -8.641 1.00 73.06 166 THR A N 1
ATOM 1210 C CA . THR A 1 166 ? -1.048 9.173 -9.254 1.00 73.06 166 THR A CA 1
ATOM 1211 C C . THR A 1 166 ? -0.339 8.238 -10.226 1.00 73.06 166 THR A C 1
ATOM 1213 O O . THR A 1 166 ? -0.138 8.592 -11.389 1.00 73.06 166 THR A O 1
ATOM 1216 N N . LEU A 1 167 ? -0.099 6.996 -9.806 1.00 69.94 167 LEU A N 1
ATOM 1217 C CA . LEU A 1 167 ? 0.477 5.963 -10.657 1.00 69.94 167 LEU A CA 1
ATOM 1218 C C . LEU A 1 167 ? -0.379 5.671 -11.896 1.00 69.94 167 LEU A C 1
ATOM 1220 O O . LEU A 1 167 ? 0.127 5.619 -13.017 1.00 69.94 167 LEU A O 1
ATOM 1224 N N . GLN A 1 168 ? -1.695 5.512 -11.728 1.00 71.56 168 GLN A N 1
ATOM 1225 C CA . GLN A 1 168 ? -2.572 5.248 -12.868 1.00 71.56 168 GLN A CA 1
ATOM 1226 C C . GLN A 1 168 ? -2.574 6.404 -13.879 1.00 71.56 168 GLN A C 1
ATOM 1228 O O . GLN A 1 168 ? -2.660 6.163 -15.085 1.00 71.56 168 GLN A O 1
ATOM 1233 N N . ALA A 1 169 ? -2.467 7.647 -13.408 1.00 75.81 169 ALA A N 1
ATOM 1234 C CA . ALA A 1 169 ? -2.322 8.803 -14.282 1.00 75.81 169 ALA A CA 1
ATOM 1235 C C . ALA A 1 169 ? -0.983 8.782 -15.038 1.00 75.81 169 ALA A C 1
ATOM 1237 O O . ALA A 1 169 ? -0.977 9.053 -16.237 1.00 75.81 169 ALA A O 1
ATOM 1238 N N . ALA A 1 170 ? 0.117 8.403 -14.377 1.00 70.44 170 ALA A N 1
ATOM 1239 C CA . ALA A 1 170 ? 1.437 8.280 -15.000 1.00 70.44 170 ALA A CA 1
ATOM 1240 C C . ALA A 1 170 ? 1.499 7.178 -16.075 1.00 70.44 170 ALA A C 1
ATOM 1242 O O . ALA A 1 170 ? 2.201 7.330 -17.068 1.00 70.44 170 ALA A O 1
ATOM 1243 N N . ILE A 1 171 ? 0.741 6.086 -15.919 1.00 66.75 171 ILE A N 1
ATOM 1244 C CA . ILE A 1 171 ? 0.680 5.001 -16.917 1.00 66.75 171 ILE A CA 1
ATOM 1245 C C . ILE A 1 171 ? -0.135 5.398 -18.163 1.00 66.75 171 ILE A C 1
ATOM 1247 O O . ILE A 1 171 ? 0.155 4.922 -19.261 1.00 66.75 171 ILE A O 1
ATOM 1251 N N . LEU A 1 172 ? -1.180 6.219 -18.006 1.00 74.44 172 LEU A N 1
ATOM 1252 C CA . LEU A 1 172 ? -2.120 6.565 -19.085 1.00 74.44 172 LEU A CA 1
ATOM 1253 C C . LEU A 1 172 ? -1.770 7.850 -19.855 1.00 74.44 172 LEU A C 1
ATOM 1255 O O . LEU A 1 172 ? -2.386 8.095 -20.898 1.00 74.44 172 LEU A O 1
ATOM 1259 N N . GLY A 1 173 ? -0.869 8.679 -19.323 1.00 61.31 173 GLY A N 1
ATOM 1260 C CA . GLY A 1 173 ? -0.407 9.935 -19.930 1.00 61.31 173 GLY A CA 1
ATOM 1261 C C . GLY A 1 173 ? 0.752 9.736 -20.892 1.00 61.31 173 GLY A C 1
ATOM 1262 O O . GLY A 1 173 ? 0.725 10.399 -21.955 1.00 61.31 173 GLY A O 1
#

Foldseek 3Di:
DDDDDPDDPPDPPVVVVVLLVVLVVLLVLLLQLLQLLLVLLLLLLVLLVLLLVCVVVVDPVSLVVSLVSLVVSLVSLVVSLVSCPVNPPLVVLSVLLNVLSVVLNVCSVVVHRSNVSSLSSLVSSLVSLVVSLVSLCVSDPPDPVSVVSNVSSVVSSVSSVVSSVVSVVSVVD

Solvent-accessible surface area (backbone atoms only — not comparable to full-atom values): 8364 Å² total; per-residue (Å²): 141,84,83,82,78,78,81,75,80,80,73,62,65,67,58,58,55,52,52,56,54,50,42,50,54,52,38,53,41,31,31,50,17,10,46,32,18,19,53,18,6,41,34,18,25,50,19,29,52,35,47,51,52,18,63,75,72,66,41,69,68,41,45,50,53,19,45,53,34,33,54,52,19,37,52,32,41,52,52,17,52,60,42,31,61,85,70,68,60,59,56,69,48,54,50,49,20,49,53,25,32,54,49,17,40,50,27,46,75,73,71,49,83,26,42,66,32,18,45,49,18,7,47,29,22,19,55,45,7,47,52,29,27,56,54,27,51,74,63,38,69,97,34,72,72,39,50,53,38,28,54,50,12,48,52,26,21,51,51,8,48,51,33,34,49,53,47,54,49,66,77,74,108

Radius of gyration: 22.27 Å; Cα contacts (8 Å, |Δi|>4): 242; chains: 1; bounding box: 64×23×81 Å

Sequence (173 aa):
MHTGFRSIRSTDMTSVASSTAECRRVAAAHVEAARQHAAAADAHATAAEMHFEARQDGDADLQLEAQDASADAAAQTGTAIEASEFTGECILAIRDAGREADEAVRLAEDGEDPRDAHTAAARHHAAVVQRHAEAIEVREPDSENAEDARAEAESAALRAVDAAATLQAAILG

Nearest PDB structures (foldseek):
  8e0m-assembly3_G  TM=5.515E-01  e=2.785E+00  synthetic construct

pLDDT: mean 81.73, std 12.75, range [41.03, 96.56]

Mean predicted aligned error: 8.18 Å

Secondary structure (DSSP, 8-state):
------------HHHHHHHHHHHHHHHHHHHHHHHHHHHHHHHHHHHHHHHHHHHHH--HHHHHHHHHHHHHHHHHHHHHHHHHHTT--SHHHHHHHHHHHHHHHHHHHTTS--HHHHHHHHHHHHHHHHHHHHHHHHHSTT-HHHHHHHHHHHHHHHHHHHHHHHHHHHHH-